Protein AF-A0A1Q3WCS5-F1 (afdb_monomer_lite)

Structure (mmCIF, N/CA/C/O backbone):
data_AF-A0A1Q3WCS5-F1
#
_entry.id   AF-A0A1Q3WCS5-F1
#
loop_
_atom_site.group_PDB
_atom_site.id
_atom_site.type_symbol
_atom_site.label_atom_id
_atom_site.label_alt_id
_atom_site.label_comp_id
_atom_site.label_asym_id
_atom_site.label_entity_id
_atom_site.label_seq_id
_atom_site.pdbx_PDB_ins_code
_atom_site.Cartn_x
_atom_site.Cartn_y
_atom_site.Cartn_z
_atom_site.occupancy
_atom_site.B_iso_or_equiv
_atom_site.auth_seq_id
_atom_site.auth_comp_id
_atom_site.auth_asym_id
_atom_site.auth_atom_id
_atom_site.pdbx_PDB_model_num
ATOM 1 N N . MET A 1 1 ? 31.183 -2.505 3.576 1.00 35.44 1 MET A N 1
ATOM 2 C CA . MET A 1 1 ? 30.134 -1.579 4.044 1.00 35.44 1 MET A CA 1
ATOM 3 C C . MET A 1 1 ? 29.489 -1.007 2.791 1.00 35.44 1 MET A C 1
ATOM 5 O O . MET A 1 1 ? 29.874 0.046 2.304 1.00 35.44 1 MET A O 1
ATOM 9 N N . THR A 1 2 ? 28.681 -1.833 2.132 1.00 29.95 2 THR A N 1
ATOM 10 C CA . THR A 1 2 ? 28.088 -1.510 0.834 1.00 29.95 2 THR A CA 1
ATOM 11 C C . THR A 1 2 ? 26.841 -0.693 1.100 1.00 29.95 2 THR A C 1
ATOM 13 O O . THR A 1 2 ? 25.828 -1.241 1.522 1.00 29.95 2 THR A O 1
ATOM 16 N N . TRP A 1 3 ? 26.949 0.616 0.880 1.00 35.03 3 TRP A N 1
ATOM 17 C CA . TRP A 1 3 ? 25.813 1.436 0.488 1.00 35.03 3 TRP A CA 1
ATOM 18 C C . TRP A 1 3 ? 25.022 0.630 -0.541 1.00 35.03 3 TRP A C 1
ATOM 20 O O . TRP A 1 3 ? 25.571 0.324 -1.603 1.00 35.03 3 TRP A O 1
ATOM 30 N N . LEU A 1 4 ? 23.792 0.219 -0.218 1.00 42.50 4 LEU A N 1
ATOM 31 C CA . LEU A 1 4 ? 22.884 -0.199 -1.278 1.00 42.50 4 LEU A CA 1
ATOM 32 C C . LEU A 1 4 ? 22.832 1.005 -2.229 1.00 42.50 4 LEU A C 1
ATOM 34 O O . LEU A 1 4 ? 22.622 2.129 -1.751 1.00 42.50 4 LEU A O 1
ATOM 38 N N . PRO A 1 5 ? 23.113 0.835 -3.533 1.00 37.88 5 PRO A N 1
ATOM 39 C CA . PRO A 1 5 ? 22.829 1.876 -4.508 1.00 37.88 5 PRO A CA 1
ATOM 40 C C . PRO A 1 5 ? 21.398 2.382 -4.279 1.00 37.88 5 PRO A C 1
ATOM 42 O O . PRO A 1 5 ? 20.591 1.692 -3.655 1.00 37.88 5 PRO A O 1
ATOM 45 N N . ARG A 1 6 ? 21.057 3.576 -4.771 1.00 48.50 6 ARG A N 1
ATOM 46 C CA . ARG A 1 6 ? 19.649 3.983 -4.909 1.00 48.50 6 ARG A CA 1
ATOM 47 C C . ARG A 1 6 ? 18.962 2.997 -5.859 1.00 48.50 6 ARG A C 1
ATOM 49 O O . ARG A 1 6 ? 18.855 3.243 -7.054 1.00 48.50 6 ARG A O 1
ATOM 56 N N . GLU A 1 7 ? 18.635 1.817 -5.358 1.00 55.03 7 GLU A N 1
ATOM 57 C CA . GLU A 1 7 ? 17.978 0.771 -6.104 1.00 55.03 7 GLU A CA 1
ATOM 58 C C . GLU A 1 7 ? 16.517 1.174 -6.136 1.00 55.03 7 GLU A C 1
ATOM 60 O O . GLU A 1 7 ? 15.847 1.238 -5.106 1.00 55.03 7 GLU A O 1
ATOM 65 N N . HIS A 1 8 ? 16.059 1.528 -7.332 1.00 69.69 8 HIS A N 1
ATOM 66 C CA . HIS A 1 8 ? 14.651 1.727 -7.601 1.00 69.69 8 HIS A CA 1
ATOM 67 C C . HIS A 1 8 ? 13.918 0.445 -7.204 1.00 69.69 8 HIS A C 1
ATOM 69 O O . HIS A 1 8 ? 14.080 -0.587 -7.853 1.00 69.69 8 HIS A O 1
ATOM 75 N N . PHE A 1 9 ? 13.148 0.511 -6.126 1.00 78.19 9 PHE A N 1
ATOM 76 C CA . PHE A 1 9 ? 12.222 -0.539 -5.740 1.00 78.19 9 PHE A CA 1
ATOM 77 C C . PHE A 1 9 ? 10.798 -0.081 -6.022 1.00 78.19 9 PHE A C 1
ATOM 79 O O . PHE A 1 9 ? 10.547 1.097 -6.284 1.00 78.19 9 PHE A O 1
ATOM 86 N N . PHE A 1 10 ? 9.884 -1.036 -5.964 1.00 82.94 10 PHE A N 1
ATOM 87 C CA . PHE A 1 10 ? 8.464 -0.796 -6.082 1.00 82.94 10 PHE A CA 1
ATOM 88 C C . PHE A 1 10 ? 7.743 -1.134 -4.780 1.00 82.94 10 PHE A C 1
ATOM 90 O O . PHE A 1 10 ? 8.063 -2.128 -4.129 1.00 82.94 10 PHE A O 1
ATOM 97 N N . CYS A 1 11 ? 6.740 -0.343 -4.430 1.00 85.81 11 CYS A N 1
ATOM 98 C CA . CYS A 1 11 ? 5.822 -0.615 -3.329 1.00 85.81 11 CYS A CA 1
ATOM 99 C C . CYS A 1 11 ? 4.403 -0.181 -3.705 1.00 85.81 11 CYS A C 1
ATOM 101 O O . CYS A 1 11 ? 4.207 0.551 -4.677 1.00 85.81 11 CYS A O 1
ATOM 103 N N . LEU A 1 12 ? 3.428 -0.665 -2.937 1.00 89.56 12 LEU A N 1
ATOM 104 C CA . LEU A 1 12 ? 2.028 -0.256 -3.060 1.00 89.56 12 LEU A CA 1
ATOM 105 C C . LEU A 1 12 ? 1.850 1.211 -2.637 1.00 89.56 12 LEU A C 1
ATOM 107 O O . LEU A 1 12 ? 2.673 1.685 -1.852 1.00 89.56 12 LEU A O 1
ATOM 111 N N . PRO A 1 13 ? 0.786 1.898 -3.097 1.00 89.25 13 PRO A N 1
ATOM 112 C CA . PRO A 1 13 ? 0.426 3.223 -2.605 1.00 89.25 13 PRO A CA 1
ATOM 113 C C . PRO A 1 13 ? 0.048 3.132 -1.128 1.00 89.25 13 PRO A C 1
ATOM 115 O O . PRO A 1 13 ? -0.560 2.137 -0.704 1.00 89.25 13 PRO A O 1
ATOM 118 N N . GLY A 1 14 ? 0.383 4.159 -0.361 1.00 90.69 14 GLY A N 1
ATOM 119 C CA . GLY A 1 14 ? 0.189 4.166 1.083 1.00 90.69 14 GLY A CA 1
ATOM 120 C C . GLY A 1 14 ? 1.388 4.731 1.831 1.00 90.69 14 GLY A C 1
ATOM 121 O O . GLY A 1 14 ? 2.494 4.818 1.307 1.00 90.69 14 GLY A O 1
ATOM 122 N N . GLY A 1 15 ? 1.183 5.006 3.115 1.00 90.19 15 GLY A N 1
ATOM 123 C CA . GLY A 1 15 ? 2.180 5.671 3.938 1.00 90.19 15 GLY A CA 1
ATOM 124 C C . GLY A 1 15 ? 1.979 5.438 5.428 1.00 90.19 15 GLY A C 1
ATOM 125 O O . GLY A 1 15 ? 1.458 4.405 5.863 1.00 90.19 15 GLY A O 1
ATOM 126 N N . GLY A 1 16 ? 2.490 6.378 6.217 1.00 91.19 16 GLY A N 1
ATOM 127 C CA . GLY A 1 16 ? 2.522 6.289 7.670 1.00 91.19 16 GLY A CA 1
ATOM 128 C C . GLY A 1 16 ? 1.147 6.505 8.295 1.00 91.19 16 GLY A C 1
ATOM 129 O O . GLY A 1 16 ? 0.386 7.383 7.891 1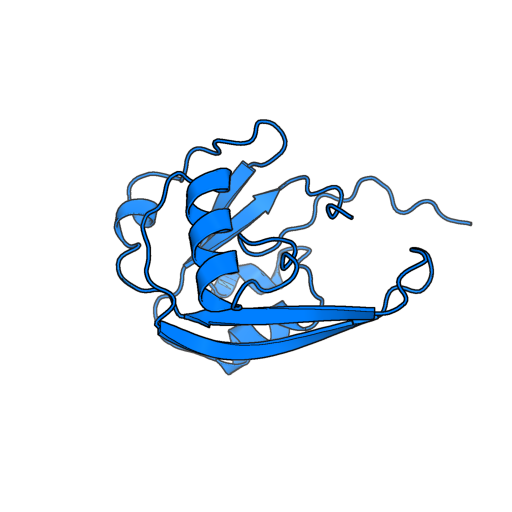.00 91.19 16 GLY A O 1
ATOM 130 N N . LEU A 1 17 ? 0.846 5.724 9.333 1.00 93.69 17 LEU A N 1
ATOM 131 C CA . LEU A 1 17 ? -0.342 5.936 10.153 1.00 93.69 17 LEU A CA 1
ATOM 132 C C . LEU A 1 17 ? -0.144 7.152 11.066 1.00 93.69 17 LEU A C 1
ATOM 134 O O . LEU A 1 17 ? 0.810 7.190 11.848 1.00 93.69 17 LEU A O 1
ATOM 138 N N . GLU A 1 18 ? -1.075 8.104 11.036 1.00 94.44 18 GLU A N 1
ATOM 139 C CA . GLU A 1 18 ? -1.061 9.223 11.977 1.00 94.44 18 GLU A CA 1
ATOM 140 C C . GLU A 1 18 ? -1.652 8.851 13.349 1.00 94.44 18 GLU A C 1
ATOM 142 O O . GLU A 1 18 ? -2.441 7.914 13.510 1.00 94.44 18 GLU A O 1
ATOM 147 N N . VAL A 1 19 ? -1.288 9.607 14.390 1.00 94.19 19 VAL A N 1
ATOM 148 C CA . VAL A 1 19 ? -1.767 9.350 15.757 1.00 94.19 19 VAL A CA 1
ATOM 149 C C . VAL A 1 19 ? -3.287 9.514 15.835 1.00 94.19 19 VAL A C 1
ATOM 151 O O . VAL A 1 19 ? -3.823 10.602 15.645 1.00 94.19 19 VAL A O 1
ATOM 154 N N . GLY A 1 20 ? -3.978 8.429 16.195 1.00 95.81 20 GLY A N 1
ATOM 155 C CA . GLY A 1 20 ? -5.440 8.396 16.302 1.00 95.81 20 GLY A CA 1
ATOM 156 C C . GLY A 1 20 ? -6.159 8.123 14.978 1.00 95.81 20 GLY A C 1
ATOM 157 O O . GLY A 1 20 ? -7.388 8.049 14.961 1.00 95.81 20 GLY A O 1
ATOM 158 N N . GLU A 1 21 ? -5.416 7.935 13.888 1.00 96.69 21 GLU A N 1
ATOM 159 C CA . GLU A 1 21 ? -5.956 7.576 12.584 1.00 96.69 21 GLU A CA 1
ATOM 160 C C . GLU A 1 21 ? -6.288 6.074 12.526 1.00 96.69 21 GLU A C 1
ATOM 162 O O . GLU A 1 21 ? -5.611 5.229 13.114 1.00 96.69 21 GLU A O 1
ATOM 167 N N . SER A 1 22 ? -7.371 5.717 11.832 1.00 97.06 22 SER A N 1
ATOM 168 C CA . SER A 1 22 ? -7.673 4.308 11.543 1.00 97.06 22 SER A CA 1
ATOM 169 C C . SER A 1 22 ? -6.937 3.857 10.282 1.00 97.06 22 SER A C 1
ATOM 171 O O . SER A 1 22 ? -6.777 4.651 9.362 1.00 97.06 22 SER A O 1
ATOM 173 N N . LEU A 1 23 ? -6.599 2.568 10.166 1.00 96.62 23 LEU A N 1
ATOM 174 C CA . LEU A 1 23 ? -5.927 2.023 8.972 1.00 96.62 23 LEU A CA 1
ATOM 175 C C . LEU A 1 23 ? -6.649 2.373 7.659 1.00 96.62 23 LEU A C 1
ATOM 177 O O . LEU A 1 23 ? -6.022 2.725 6.665 1.00 96.62 23 LEU A O 1
ATOM 181 N N . LYS A 1 24 ? -7.988 2.321 7.662 1.00 96.44 24 LYS A N 1
ATOM 182 C CA . LYS A 1 24 ? -8.789 2.696 6.489 1.00 96.44 24 LYS A CA 1
ATOM 183 C C . LYS A 1 24 ? -8.741 4.196 6.205 1.00 96.44 24 LYS A C 1
ATOM 185 O O . LYS A 1 24 ? -8.783 4.575 5.045 1.00 96.44 24 LYS A O 1
ATOM 190 N N . ALA A 1 25 ? -8.711 5.038 7.239 1.00 96.75 25 ALA A N 1
ATOM 191 C CA . ALA A 1 25 ? -8.608 6.488 7.070 1.00 96.75 25 ALA A CA 1
ATOM 192 C C . ALA A 1 25 ? -7.236 6.880 6.504 1.00 96.75 25 ALA A C 1
ATOM 194 O O . ALA A 1 25 ? -7.198 7.622 5.530 1.00 96.75 25 ALA A O 1
ATOM 195 N N . CYS A 1 26 ? -6.166 6.270 7.022 1.00 96.25 26 CYS A N 1
ATOM 196 C CA . CYS A 1 26 ? -4.806 6.410 6.505 1.00 96.25 26 CYS A CA 1
ATOM 197 C C . CYS A 1 26 ? -4.746 6.067 5.018 1.00 96.25 26 CYS A C 1
ATOM 199 O O . CYS A 1 26 ? -4.432 6.925 4.205 1.00 96.25 26 CYS A O 1
ATOM 201 N N . LEU A 1 27 ? -5.179 4.865 4.620 1.00 95.19 27 LEU A N 1
ATOM 202 C CA . LEU A 1 27 ? -5.119 4.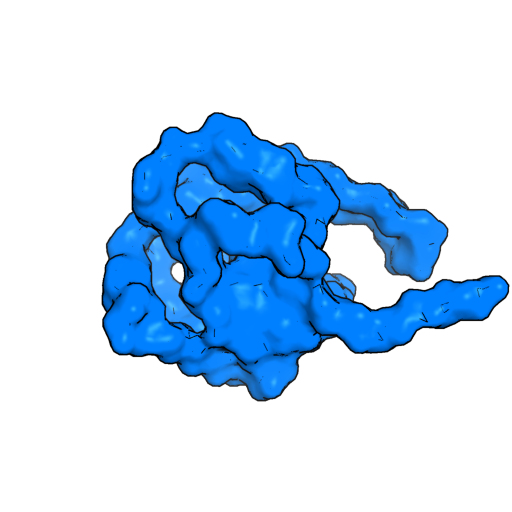480 3.209 1.00 95.19 27 LEU A CA 1
ATOM 203 C C . LEU A 1 27 ? -5.962 5.389 2.295 1.00 95.19 27 LEU A C 1
ATOM 205 O O . LEU A 1 27 ? -5.570 5.646 1.163 1.00 95.19 27 LEU A O 1
ATOM 209 N N . LYS A 1 28 ? -7.107 5.902 2.764 1.00 95.12 28 LYS A N 1
ATOM 210 C CA . LYS A 1 28 ? -7.893 6.882 1.992 1.00 95.12 28 LYS A CA 1
ATOM 211 C C . LYS A 1 28 ? -7.137 8.187 1.778 1.00 95.12 28 LYS A C 1
ATOM 213 O O . LYS A 1 28 ? -7.164 8.710 0.669 1.00 95.12 28 LYS A O 1
ATOM 218 N N . ARG A 1 29 ? -6.514 8.709 2.839 1.00 96.06 29 ARG A N 1
ATOM 219 C CA . ARG A 1 29 ? -5.719 9.937 2.793 1.00 96.06 29 ARG A CA 1
ATOM 220 C C . ARG A 1 29 ? -4.549 9.765 1.829 1.00 96.06 29 ARG A C 1
ATOM 222 O O . ARG A 1 29 ? -4.439 10.552 0.903 1.00 96.06 29 ARG A O 1
ATOM 229 N N . GLU A 1 30 ? -3.783 8.688 1.963 1.00 94.31 30 GLU A N 1
ATOM 230 C CA . GLU A 1 30 ? -2.624 8.403 1.106 1.00 94.31 30 GLU A CA 1
ATOM 231 C C . GLU A 1 30 ? -3.022 8.245 -0.373 1.00 94.31 30 GLU A C 1
ATOM 233 O O . GLU A 1 30 ? -2.430 8.861 -1.252 1.00 94.31 30 GLU A O 1
ATOM 238 N N . LEU A 1 31 ? -4.101 7.510 -0.683 1.00 91.50 31 LEU A N 1
ATOM 239 C CA . LEU A 1 31 ? -4.599 7.399 -2.065 1.00 91.50 31 LEU A CA 1
ATOM 240 C C . LEU A 1 31 ? -5.046 8.752 -2.645 1.00 91.50 31 LEU A C 1
ATOM 242 O O . LEU A 1 31 ? -4.933 8.982 -3.853 1.00 91.50 31 LEU A O 1
ATOM 246 N N . GLN A 1 32 ? -5.560 9.650 -1.806 1.00 92.56 32 GLN A N 1
ATOM 247 C CA . GLN A 1 32 ? -5.914 11.002 -2.220 1.00 92.56 32 GLN A CA 1
ATOM 248 C C . GLN A 1 32 ? -4.664 11.874 -2.415 1.00 92.56 32 GLN A C 1
ATOM 250 O O . GLN A 1 32 ? -4.577 12.587 -3.416 1.00 92.56 32 GLN A O 1
ATOM 255 N N . GLU A 1 33 ? -3.711 11.815 -1.487 1.00 91.94 33 GLU A N 1
ATOM 256 C CA . GLU A 1 33 ? -2.467 12.587 -1.498 1.00 91.94 33 GLU A CA 1
ATOM 257 C C . GLU A 1 33 ? -1.593 12.194 -2.683 1.00 91.94 33 GLU A C 1
ATOM 259 O O . GLU A 1 33 ? -1.266 13.060 -3.488 1.00 91.94 33 GLU A O 1
ATOM 264 N N . GLU A 1 34 ? -1.330 10.903 -2.871 1.00 89.88 34 GLU A N 1
ATOM 265 C CA . GLU A 1 34 ? -0.412 10.391 -3.885 1.00 89.88 34 GLU A CA 1
ATOM 266 C C . GLU A 1 34 ? -1.016 10.367 -5.300 1.00 89.88 34 GLU A C 1
ATOM 268 O O . GLU A 1 34 ? -0.333 10.660 -6.286 1.00 89.88 34 GLU A O 1
ATOM 273 N N . LEU A 1 35 ? -2.300 10.002 -5.415 1.00 87.69 35 LEU A N 1
ATOM 274 C CA . LEU A 1 35 ? -2.945 9.643 -6.688 1.00 87.69 35 LEU A CA 1
ATOM 275 C C . LEU A 1 35 ? -4.206 10.461 -7.008 1.00 87.69 35 LEU A C 1
ATOM 277 O O . LEU A 1 35 ? -4.768 10.326 -8.097 1.00 87.69 35 LEU A O 1
ATOM 281 N N . GLY A 1 36 ? -4.700 11.277 -6.072 1.00 90.50 36 GLY A N 1
ATOM 282 C CA . GLY A 1 36 ? -5.965 12.003 -6.228 1.00 90.50 36 GLY A CA 1
ATOM 283 C C . GLY A 1 36 ? -7.198 11.095 -6.260 1.00 90.50 36 GLY A C 1
ATOM 284 O O . GLY A 1 36 ? -8.256 11.514 -6.736 1.00 90.50 36 GLY A O 1
ATOM 285 N N . LEU A 1 37 ? -7.076 9.849 -5.791 1.00 89.19 37 LEU A N 1
ATOM 286 C CA . LEU A 1 37 ? -8.134 8.848 -5.869 1.00 89.19 37 LEU A CA 1
ATOM 287 C C . LEU A 1 37 ? -9.012 8.865 -4.621 1.00 89.19 37 LEU A C 1
ATOM 289 O O . LEU A 1 37 ? -8.538 8.758 -3.495 1.00 89.19 37 LEU A O 1
ATOM 293 N N . TYR A 1 38 ? -10.323 8.901 -4.845 1.00 90.25 38 TYR A N 1
ATOM 294 C CA . TYR A 1 38 ? -11.323 8.671 -3.808 1.00 90.25 38 TYR A CA 1
ATOM 295 C C . TYR A 1 38 ? -11.757 7.210 -3.875 1.00 90.25 38 TYR A C 1
ATOM 297 O O . TYR A 1 38 ? -12.605 6.849 -4.691 1.00 90.25 38 TYR A O 1
ATOM 305 N N . ALA A 1 39 ? -11.150 6.368 -3.042 1.00 87.81 39 ALA A N 1
ATOM 306 C CA . ALA A 1 39 ? -11.454 4.945 -2.990 1.00 87.81 39 ALA A CA 1
ATOM 307 C C . ALA A 1 39 ? -11.711 4.479 -1.555 1.00 87.81 39 ALA A C 1
ATOM 309 O O . ALA A 1 39 ? -11.174 5.031 -0.598 1.00 87.81 39 ALA A O 1
ATOM 310 N N . GLU A 1 40 ? -12.544 3.454 -1.405 1.00 91.06 40 GLU A N 1
ATOM 311 C CA . GLU A 1 40 ? -12.930 2.901 -0.109 1.00 91.06 40 GLU A CA 1
ATOM 312 C C . GLU A 1 40 ? -12.176 1.588 0.153 1.00 91.06 40 GLU A C 1
ATOM 314 O O . GLU A 1 40 ? -12.407 0.607 -0.555 1.00 91.06 40 GLU A O 1
ATOM 319 N N . PRO A 1 41 ? -11.290 1.518 1.167 1.00 92.31 41 PRO A N 1
ATOM 320 C CA . PRO A 1 41 ? -10.667 0.262 1.569 1.00 92.31 41 PRO A CA 1
ATOM 321 C C . PRO A 1 41 ? -11.711 -0.711 2.123 1.00 92.31 41 PRO A C 1
ATOM 323 O O . PRO A 1 41 ? -12.307 -0.489 3.186 1.00 92.31 41 PRO A O 1
ATOM 326 N N . GLU A 1 42 ? -11.926 -1.824 1.430 1.00 89.44 42 GLU A N 1
ATOM 327 C CA . GLU A 1 42 ? -12.991 -2.766 1.772 1.00 89.44 42 GLU A CA 1
ATOM 328 C C . GLU A 1 42 ? -12.540 -3.743 2.855 1.00 89.44 42 GLU A C 1
ATOM 330 O O . GLU A 1 42 ? -13.073 -3.748 3.971 1.00 89.44 42 GLU A O 1
ATOM 335 N N . GLN A 1 43 ? -11.511 -4.528 2.541 1.00 90.69 43 GLN A N 1
ATOM 336 C CA . GLN A 1 43 ? -11.072 -5.673 3.330 1.00 90.69 43 GLN A CA 1
ATOM 337 C C . GLN A 1 43 ? -9.569 -5.598 3.587 1.00 90.69 43 GLN A C 1
ATOM 339 O O . GLN A 1 43 ? -8.802 -5.437 2.644 1.00 90.69 43 GLN A O 1
ATOM 344 N N . LEU A 1 44 ? -9.158 -5.767 4.848 1.00 93.62 44 LEU A N 1
ATOM 345 C CA . LEU A 1 44 ? -7.768 -6.068 5.197 1.00 93.62 44 LEU A CA 1
ATOM 346 C C . LEU A 1 44 ? -7.470 -7.501 4.741 1.00 93.62 44 LEU A C 1
ATOM 348 O O . LEU A 1 44 ? -8.146 -8.435 5.180 1.00 93.62 44 LEU A O 1
ATOM 352 N N . VAL A 1 45 ? -6.510 -7.662 3.837 1.00 92.56 45 VAL A N 1
ATOM 353 C CA . VAL A 1 45 ? -6.183 -8.950 3.210 1.00 92.56 45 VAL A CA 1
ATOM 354 C C . VAL A 1 45 ? -4.907 -9.569 3.760 1.00 92.56 45 VAL A C 1
ATOM 356 O O . VAL A 1 45 ? -4.777 -10.786 3.698 1.00 92.56 45 VAL A O 1
ATOM 359 N N . GLU A 1 46 ? -3.996 -8.759 4.302 1.00 92.81 46 GLU A N 1
ATOM 360 C CA . GLU A 1 46 ? -2.748 -9.238 4.895 1.00 92.81 46 GLU A CA 1
ATOM 361 C C . GLU A 1 46 ? -2.116 -8.189 5.815 1.00 92.81 46 GLU A C 1
ATOM 363 O O . GLU A 1 46 ? -2.321 -6.986 5.628 1.00 92.81 46 GLU A O 1
ATOM 368 N N . CYS A 1 47 ? -1.313 -8.649 6.772 1.00 94.19 47 CYS A N 1
ATOM 369 C CA . CYS A 1 47 ? -0.331 -7.834 7.478 1.00 94.19 47 CYS A CA 1
ATOM 370 C C . CYS A 1 47 ? 1.066 -8.384 7.173 1.00 94.19 47 CYS A C 1
ATOM 372 O O . CYS A 1 47 ? 1.383 -9.517 7.532 1.00 94.19 47 CYS A O 1
ATOM 374 N N . LEU A 1 48 ? 1.897 -7.602 6.485 1.00 91.12 48 LEU A N 1
ATOM 375 C CA . LEU A 1 48 ? 3.273 -7.984 6.185 1.00 91.12 48 LEU A CA 1
ATOM 376 C C . LEU A 1 48 ? 4.234 -7.294 7.141 1.00 91.12 48 LEU A C 1
ATOM 378 O O . LEU A 1 48 ? 4.204 -6.079 7.307 1.00 91.12 48 LEU A O 1
ATOM 382 N N . GLU A 1 49 ? 5.134 -8.084 7.702 1.00 89.19 49 GLU A N 1
ATOM 383 C CA . GLU A 1 49 ? 6.187 -7.618 8.589 1.00 89.19 49 GLU A CA 1
ATOM 384 C C . GLU A 1 49 ? 7.501 -7.494 7.815 1.00 89.19 49 GLU A C 1
ATOM 386 O O . GLU A 1 49 ? 7.909 -8.418 7.105 1.00 89.19 49 GLU A O 1
ATOM 391 N N . GLU A 1 50 ? 8.181 -6.357 7.950 1.00 84.00 50 GLU A N 1
ATOM 392 C CA . GLU A 1 50 ? 9.503 -6.147 7.369 1.00 84.00 50 GLU A CA 1
ATOM 393 C C . GLU A 1 50 ? 10.505 -5.719 8.434 1.00 84.00 50 GLU A C 1
ATOM 395 O O . GLU A 1 50 ? 10.284 -4.765 9.178 1.00 84.00 50 GLU A O 1
ATOM 400 N N . HIS A 1 51 ? 11.638 -6.418 8.481 1.00 81.88 51 HIS A N 1
ATOM 401 C CA . HIS A 1 51 ? 12.695 -6.157 9.449 1.00 81.88 51 HIS A CA 1
ATOM 402 C C . HIS A 1 51 ? 13.862 -5.440 8.771 1.00 81.88 51 HIS A C 1
ATOM 404 O O . HIS A 1 51 ? 14.494 -5.966 7.843 1.00 81.88 51 HIS A O 1
ATOM 410 N N . TYR A 1 52 ? 14.185 -4.246 9.264 1.00 73.44 52 TYR A N 1
ATOM 411 C CA . TYR A 1 52 ? 15.287 -3.435 8.757 1.00 73.44 52 TYR A CA 1
ATOM 412 C C . TYR A 1 52 ? 16.440 -3.427 9.757 1.00 73.44 52 TYR A C 1
ATOM 414 O O . TYR A 1 52 ? 16.295 -3.020 10.901 1.00 73.44 52 TYR A O 1
ATOM 422 N N . THR A 1 53 ? 17.627 -3.847 9.329 1.00 66.31 53 THR A N 1
ATOM 423 C CA . THR A 1 53 ? 18.793 -3.942 10.222 1.00 66.31 53 THR A CA 1
ATOM 424 C C . THR A 1 53 ? 19.552 -2.622 10.401 1.00 66.31 53 THR A C 1
ATOM 426 O O . THR A 1 53 ? 20.443 -2.566 11.240 1.00 66.31 53 THR A O 1
ATOM 429 N N . ASP A 1 54 ? 19.236 -1.578 9.623 1.00 63.41 54 ASP A N 1
ATOM 430 C CA . ASP A 1 54 ? 20.099 -0.389 9.458 1.00 63.41 54 ASP A CA 1
ATOM 431 C C . ASP A 1 54 ? 19.344 0.959 9.470 1.00 63.41 54 ASP A C 1
ATOM 433 O O . ASP A 1 54 ? 19.845 1.965 8.979 1.00 63.41 54 ASP A O 1
ATOM 437 N N . ARG A 1 55 ? 18.098 1.011 9.971 1.00 56.59 55 ARG A N 1
ATOM 438 C CA . ARG A 1 55 ? 17.246 2.218 9.847 1.00 56.59 55 ARG A CA 1
ATOM 439 C C . ARG A 1 55 ? 16.732 2.826 11.151 1.00 56.59 55 ARG A C 1
ATOM 441 O O . ARG A 1 55 ? 15.821 3.642 11.117 1.00 56.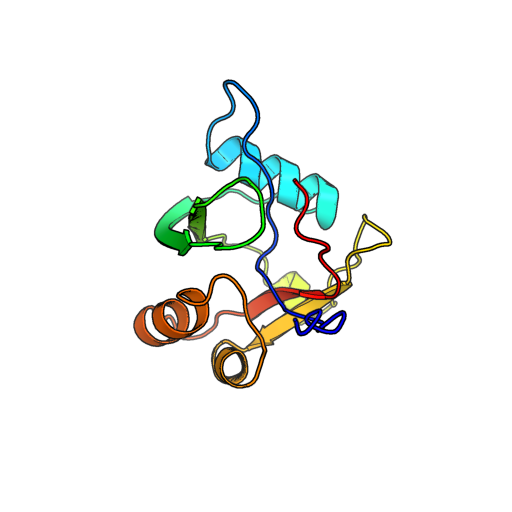59 55 ARG A O 1
ATOM 448 N N . GLY A 1 56 ? 17.276 2.452 12.310 1.00 57.28 56 GLY A N 1
ATOM 449 C CA . GLY A 1 56 ? 16.806 2.947 13.619 1.00 57.28 56 GLY A CA 1
ATOM 450 C C . GLY A 1 56 ? 15.419 2.425 14.035 1.00 57.28 56 GLY A C 1
ATOM 451 O O . GLY A 1 56 ? 15.179 2.228 15.222 1.00 57.28 56 GLY A O 1
ATOM 452 N N . HIS A 1 57 ? 14.560 2.099 13.066 1.00 60.69 57 HIS A N 1
ATOM 453 C CA . HIS A 1 57 ? 13.316 1.355 13.212 1.00 60.69 57 HIS A CA 1
ATOM 454 C C . HIS A 1 57 ? 13.550 -0.083 12.736 1.00 60.69 57 HIS A C 1
ATOM 456 O O . HIS A 1 57 ? 13.649 -0.321 11.531 1.00 60.69 57 HIS A O 1
ATOM 462 N N . PRO A 1 58 ? 13.697 -1.054 13.655 1.00 66.56 58 PRO A N 1
ATOM 463 C CA . PRO A 1 58 ? 14.072 -2.416 13.290 1.00 66.56 58 PRO A CA 1
ATOM 464 C C . PRO A 1 58 ? 12.957 -3.184 12.570 1.00 66.56 58 PRO A C 1
ATOM 466 O O . PRO A 1 58 ? 13.192 -4.299 12.106 1.00 66.56 58 PRO A O 1
ATOM 469 N N . TYR A 1 59 ? 11.754 -2.614 12.511 1.00 77.44 59 TYR A N 1
ATOM 470 C CA . TYR A 1 59 ? 10.528 -3.301 12.147 1.00 77.44 59 TYR A CA 1
ATOM 471 C C . TYR A 1 59 ? 9.484 -2.316 11.608 1.00 77.44 59 TYR A C 1
ATOM 473 O O . TYR A 1 59 ? 9.316 -1.235 12.176 1.00 77.44 59 TYR A O 1
ATOM 481 N N . GLN A 1 60 ? 8.791 -2.701 10.537 1.00 85.56 60 GLN A N 1
ATOM 482 C CA . GLN A 1 60 ? 7.652 -1.985 9.966 1.00 85.56 60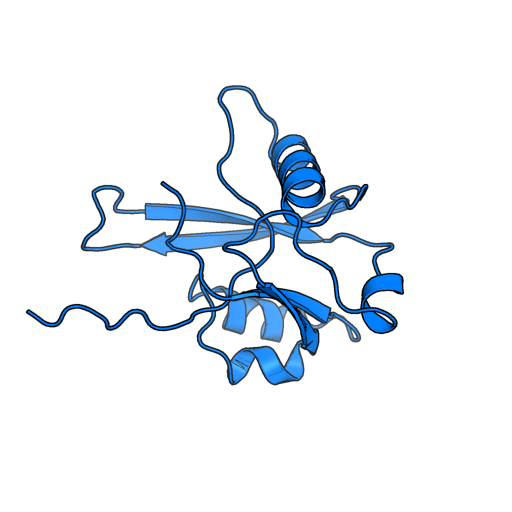 GLN A CA 1
ATOM 483 C C . GLN A 1 60 ? 6.550 -2.977 9.583 1.00 85.56 60 GLN A C 1
ATOM 485 O O . GLN A 1 60 ? 6.826 -4.018 8.984 1.00 85.56 60 GLN A O 1
ATOM 490 N N . GLU A 1 61 ? 5.307 -2.618 9.895 1.00 91.00 61 GLU A N 1
ATOM 491 C CA . GLU A 1 61 ? 4.103 -3.362 9.517 1.00 91.00 61 GLU A CA 1
ATOM 492 C C . GLU A 1 61 ? 3.447 -2.710 8.306 1.00 91.00 61 GLU A C 1
ATOM 494 O O . GLU A 1 61 ? 3.284 -1.491 8.248 1.00 91.00 61 GLU A O 1
ATOM 499 N N . PHE A 1 62 ? 3.040 -3.534 7.349 1.00 91.12 62 PHE A N 1
ATOM 500 C CA . PHE A 1 62 ? 2.303 -3.120 6.166 1.00 91.12 62 PHE A CA 1
ATOM 501 C C . PHE A 1 62 ? 0.936 -3.793 6.172 1.00 91.12 62 PHE A C 1
ATOM 503 O O . PHE A 1 62 ? 0.825 -5.006 5.998 1.00 91.12 62 PHE A O 1
ATOM 510 N N . PHE A 1 63 ? -0.114 -2.994 6.330 1.00 93.94 63 PHE A N 1
ATOM 511 C CA . PHE A 1 63 ? -1.496 -3.463 6.314 1.00 93.94 63 PHE A CA 1
ATOM 512 C C . PHE A 1 63 ? -2.057 -3.363 4.898 1.00 93.94 63 PHE A C 1
ATOM 514 O O . PHE A 1 63 ? -2.307 -2.271 4.390 1.00 93.94 63 PHE A O 1
ATOM 521 N N . LEU A 1 64 ? -2.251 -4.506 4.246 1.00 92.19 64 LEU A N 1
ATOM 522 C CA . LEU A 1 64 ? -2.705 -4.558 2.862 1.00 92.19 64 LEU A CA 1
ATOM 523 C C . LEU A 1 64 ? -4.223 -4.587 2.798 1.00 92.19 64 LEU A C 1
ATOM 525 O O . LEU A 1 64 ? -4.856 -5.452 3.404 1.00 92.19 64 LEU A O 1
ATOM 529 N N . PHE A 1 65 ? -4.811 -3.694 2.007 1.00 92.00 65 PHE A N 1
ATOM 530 C CA . PHE A 1 65 ? -6.251 -3.665 1.775 1.00 92.00 65 PHE A CA 1
ATOM 531 C C . PHE A 1 65 ? -6.600 -3.953 0.320 1.00 92.00 65 PHE A C 1
ATOM 533 O O . PHE A 1 65 ? -5.921 -3.518 -0.608 1.00 92.00 65 PHE A O 1
ATOM 540 N N . ARG A 1 66 ? -7.724 -4.642 0.128 1.00 89.06 66 ARG A N 1
ATOM 541 C CA . ARG A 1 66 ? -8.408 -4.715 -1.161 1.00 89.06 66 ARG A CA 1
ATOM 542 C C . ARG A 1 66 ? -9.193 -3.428 -1.391 1.00 89.06 66 ARG A C 1
ATOM 544 O O . ARG A 1 66 ? -9.959 -3.001 -0.524 1.00 89.06 66 ARG A O 1
ATOM 551 N N . VAL A 1 67 ? -9.011 -2.859 -2.578 1.00 87.19 67 VAL A N 1
ATOM 552 C CA . VAL A 1 67 ? -9.706 -1.665 -3.060 1.00 87.19 67 VAL A CA 1
ATOM 553 C C . VAL A 1 67 ? -10.318 -1.995 -4.419 1.00 87.19 67 VA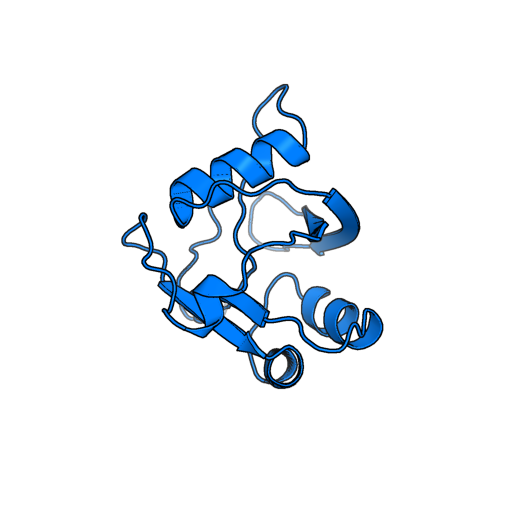L A C 1
ATOM 555 O O . VAL A 1 67 ? -9.621 -2.493 -5.305 1.00 87.19 67 VAL A O 1
ATOM 558 N N . GLU A 1 68 ? -11.616 -1.755 -4.579 1.00 84.12 68 GLU A N 1
ATOM 559 C CA . GLU A 1 68 ? -12.328 -1.929 -5.849 1.00 84.12 68 GLU A CA 1
ATOM 560 C C . GLU A 1 68 ? -12.553 -0.585 -6.569 1.00 84.12 68 GLU A C 1
ATOM 562 O O . GLU A 1 68 ? -12.259 0.487 -6.045 1.00 84.12 68 GLU A O 1
ATOM 567 N N . GLY A 1 69 ? -13.070 -0.635 -7.803 1.00 81.25 69 GLY A N 1
ATOM 568 C CA . GLY A 1 69 ? -13.479 0.565 -8.547 1.00 81.25 69 GLY A CA 1
ATOM 569 C C . GLY A 1 69 ? -12.347 1.335 -9.238 1.00 81.25 69 GLY A C 1
ATOM 570 O O . GLY A 1 69 ? -12.576 2.433 -9.734 1.00 81.25 69 GLY A O 1
ATOM 571 N N . LEU A 1 70 ? -11.143 0.762 -9.318 1.00 81.62 70 LEU A N 1
ATOM 572 C CA . LEU A 1 70 ? -9.955 1.401 -9.905 1.00 81.62 70 LEU A CA 1
ATOM 573 C C . LEU A 1 70 ? -9.665 0.983 -11.359 1.00 81.62 70 LEU A C 1
ATOM 575 O O . LEU A 1 70 ? -8.549 1.143 -11.848 1.00 81.62 70 LEU A O 1
ATOM 579 N N . THR A 1 71 ? -10.650 0.441 -12.080 1.00 79.81 71 THR A N 1
ATOM 580 C CA . THR A 1 71 ? -10.460 -0.046 -13.462 1.00 79.81 71 THR A CA 1
ATOM 581 C C . THR A 1 71 ? -10.086 1.057 -14.452 1.00 79.81 71 THR A C 1
ATOM 583 O O . THR A 1 71 ? -9.455 0.770 -15.464 1.00 79.81 71 THR A O 1
ATOM 586 N N . SER A 1 72 ? -10.416 2.318 -14.160 1.00 79.38 72 SER A N 1
ATOM 587 C CA . SER A 1 72 ? -9.998 3.475 -14.966 1.00 79.38 72 SER A CA 1
ATOM 588 C C . SER A 1 72 ? -8.475 3.626 -15.052 1.00 79.38 72 SER A C 1
ATOM 590 O O . SER A 1 72 ? -7.967 4.114 -16.061 1.00 79.38 72 SER A O 1
ATOM 592 N N . LEU A 1 73 ? -7.734 3.141 -14.048 1.00 80.25 73 LEU A N 1
ATOM 593 C CA . LEU A 1 73 ? -6.269 3.161 -14.045 1.00 80.25 73 LEU A CA 1
ATOM 594 C C . LEU A 1 73 ? -5.659 2.246 -15.120 1.00 80.25 73 LEU A C 1
ATOM 596 O O . LEU A 1 73 ? -4.493 2.398 -15.474 1.00 80.25 73 LEU A O 1
ATOM 600 N N . LEU A 1 74 ? -6.429 1.290 -15.654 1.00 76.31 74 LEU A N 1
ATOM 601 C CA . LEU A 1 74 ? -5.967 0.393 -16.720 1.00 76.31 74 LEU A CA 1
ATOM 602 C C . LEU A 1 74 ? -5.931 1.085 -18.081 1.00 76.31 74 LEU A C 1
ATOM 604 O O . LEU A 1 74 ? -5.139 0.715 -18.944 1.00 76.31 74 LEU A O 1
ATOM 608 N N . GLU A 1 75 ? -6.803 2.071 -18.272 1.00 81.50 75 GLU A N 1
ATOM 609 C CA . GLU A 1 75 ? -6.916 2.834 -19.514 1.00 81.50 75 GLU A CA 1
ATOM 610 C C . GLU A 1 75 ? -5.957 4.025 -19.517 1.00 81.50 75 GLU A C 1
ATOM 612 O O . GLU A 1 75 ? -5.405 4.386 -20.556 1.00 81.50 75 GLU A O 1
ATOM 617 N N . GLN A 1 76 ? -5.752 4.631 -18.346 1.00 79.56 76 GLN A N 1
ATOM 618 C CA . GLN A 1 76 ? -4.894 5.792 -18.159 1.00 79.56 76 GLN A CA 1
ATOM 619 C C . GLN A 1 76 ? -4.003 5.561 -16.950 1.00 79.56 76 GLN A C 1
ATOM 621 O O . GLN A 1 76 ? -4.485 5.445 -15.823 1.00 79.56 76 GLN A O 1
ATOM 626 N N . ALA A 1 77 ? -2.692 5.506 -17.195 1.00 73.25 77 ALA A N 1
ATOM 627 C CA . ALA A 1 77 ? -1.729 5.375 -16.119 1.00 73.25 77 ALA A CA 1
ATOM 628 C C . ALA A 1 77 ? -1.914 6.527 -15.109 1.00 73.25 77 ALA A C 1
ATOM 630 O O . ALA A 1 77 ? -2.084 7.677 -15.527 1.00 73.25 77 ALA A O 1
ATOM 631 N N . PRO A 1 78 ? -1.887 6.232 -13.801 1.00 78.75 78 PRO A N 1
ATOM 632 C CA . PRO A 1 78 ? -2.043 7.244 -12.771 1.00 78.75 78 PRO A CA 1
ATOM 633 C C . PRO A 1 78 ? -0.966 8.325 -12.873 1.00 78.75 78 PRO A C 1
ATOM 635 O O . PRO A 1 78 ? 0.213 8.036 -13.089 1.00 78.75 78 PRO A O 1
ATOM 638 N N . ILE A 1 79 ? -1.388 9.573 -12.687 1.00 83.38 79 ILE A N 1
ATOM 639 C CA . ILE A 1 79 ? -0.492 10.719 -12.562 1.00 83.38 79 ILE A CA 1
ATOM 640 C C . ILE A 1 79 ? -0.252 10.926 -11.073 1.00 83.38 79 ILE A C 1
ATOM 642 O O . ILE A 1 79 ? -1.206 11.057 -10.310 1.00 83.38 79 ILE A O 1
ATOM 646 N N . SER A 1 80 ? 1.017 10.943 -10.677 1.00 86.88 80 SER A N 1
ATOM 647 C CA . SER A 1 80 ? 1.386 11.248 -9.300 1.00 86.88 80 SER A CA 1
ATOM 648 C C . SER A 1 80 ? 1.106 12.714 -8.977 1.00 86.88 80 SER A C 1
ATOM 650 O O . SER A 1 80 ? 1.462 13.603 -9.757 1.00 86.88 80 SER A O 1
ATOM 652 N N . ASN A 1 81 ? 0.537 12.967 -7.805 1.00 89.56 81 ASN A N 1
ATOM 653 C CA . ASN A 1 81 ? 0.480 14.297 -7.196 1.00 89.56 81 ASN A CA 1
ATOM 654 C C . ASN A 1 81 ? 1.784 14.657 -6.464 1.00 89.56 81 ASN A C 1
ATOM 656 O O . ASN A 1 81 ? 2.021 15.822 -6.144 1.00 89.56 81 ASN A O 1
ATOM 660 N N . GLU A 1 82 ? 2.648 13.670 -6.237 1.00 83.12 82 GLU A N 1
ATOM 661 C CA . GLU A 1 82 ? 3.931 13.814 -5.568 1.00 83.12 82 GLU A CA 1
ATOM 662 C C . GLU A 1 82 ? 5.083 13.673 -6.575 1.00 83.12 82 GLU A C 1
ATOM 664 O O . GLU A 1 82 ? 5.271 12.594 -7.143 1.00 83.12 82 GLU A O 1
ATOM 669 N N . PRO A 1 83 ? 5.888 14.725 -6.823 1.00 82.50 83 PRO A N 1
ATOM 670 C CA . PRO A 1 83 ? 6.917 14.709 -7.869 1.00 82.50 83 PRO A CA 1
ATOM 671 C C . PRO A 1 83 ? 7.985 13.615 -7.721 1.00 82.50 83 PRO A C 1
ATOM 673 O O . PRO A 1 83 ? 8.619 13.242 -8.708 1.00 82.50 83 PRO A O 1
ATOM 676 N N . GLN A 1 84 ? 8.210 13.135 -6.498 1.00 79.50 84 GLN A N 1
ATOM 677 C CA . GLN A 1 84 ? 9.147 12.060 -6.177 1.00 79.50 84 GLN A CA 1
ATOM 678 C C . GLN A 1 84 ? 8.590 10.660 -6.461 1.00 79.50 84 GLN A C 1
ATOM 680 O O . GLN A 1 84 ? 9.361 9.708 -6.511 1.00 79.50 84 GLN A O 1
ATOM 685 N N . LEU A 1 85 ? 7.277 10.529 -6.657 1.00 80.94 85 LEU A N 1
ATOM 686 C CA . LEU A 1 85 ? 6.619 9.254 -6.902 1.00 80.94 85 LEU A CA 1
ATOM 687 C C . LEU A 1 85 ? 6.239 9.129 -8.374 1.00 80.94 85 LEU A C 1
ATOM 689 O O . LEU A 1 85 ? 5.761 10.063 -9.018 1.00 80.94 85 LEU A O 1
ATOM 693 N N . GLN A 1 86 ? 6.430 7.934 -8.916 1.00 82.81 86 GLN A N 1
ATOM 694 C CA . GLN A 1 86 ? 5.920 7.559 -10.230 1.00 82.81 86 GLN A CA 1
ATOM 695 C C . GLN A 1 86 ? 5.109 6.296 -10.090 1.00 82.81 86 GLN A C 1
ATOM 697 O O . GLN A 1 86 ? 5.567 5.354 -9.451 1.00 82.81 86 GLN A O 1
ATOM 702 N N . PHE A 1 87 ? 3.957 6.251 -10.744 1.00 82.94 87 PHE A N 1
ATOM 703 C CA . PHE A 1 87 ? 3.074 5.110 -10.645 1.00 82.94 87 PHE A CA 1
ATOM 704 C C . PHE A 1 87 ? 3.012 4.317 -11.938 1.00 82.94 87 PHE A C 1
ATOM 706 O O . PHE A 1 87 ? 2.890 4.855 -13.040 1.00 82.94 87 PHE A O 1
ATOM 713 N N . ARG A 1 88 ? 3.053 2.995 -11.792 1.00 82.38 88 ARG A N 1
ATOM 714 C CA . ARG A 1 88 ? 2.777 2.058 -12.877 1.00 82.38 88 ARG A CA 1
ATOM 715 C C . ARG A 1 88 ? 1.728 1.064 -12.442 1.00 82.38 88 ARG A C 1
ATOM 717 O O . ARG A 1 88 ? 1.806 0.540 -11.343 1.00 82.38 88 ARG A O 1
ATOM 724 N N . VAL A 1 89 ? 0.806 0.773 -13.345 1.00 84.50 89 VAL A N 1
ATOM 725 C CA . VAL A 1 89 ? -0.177 -0.298 -13.221 1.00 84.50 89 VAL A CA 1
ATOM 726 C C . VAL A 1 89 ? 0.465 -1.583 -13.746 1.00 84.50 89 VAL A C 1
ATOM 728 O O . VAL A 1 89 ? 0.754 -1.699 -14.935 1.00 84.50 89 VAL A O 1
ATOM 731 N N . VAL A 1 90 ? 0.763 -2.520 -12.847 1.00 82.25 90 VAL A N 1
ATOM 732 C CA . VAL A 1 90 ? 1.528 -3.743 -13.142 1.00 82.25 90 VAL A CA 1
ATOM 733 C C . VAL A 1 90 ? 0.636 -4.978 -12.993 1.00 82.25 90 VAL A C 1
ATOM 735 O O . VAL A 1 90 ? 0.011 -5.128 -11.939 1.00 82.25 90 VAL A O 1
ATOM 738 N N . PRO A 1 91 ? 0.582 -5.891 -13.981 1.00 82.75 91 PRO A N 1
ATOM 739 C CA . PRO A 1 91 ? -0.091 -7.179 -13.818 1.00 82.75 91 PRO A CA 1
ATOM 740 C C . PRO A 1 91 ? 0.536 -7.996 -12.681 1.00 82.75 91 PRO A C 1
ATOM 742 O O . PRO A 1 91 ? 1.758 -8.115 -12.615 1.00 82.75 91 PRO A O 1
ATOM 745 N N . ILE A 1 92 ? -0.272 -8.648 -11.834 1.00 79.88 92 ILE A N 1
ATOM 746 C CA . ILE A 1 92 ? 0.247 -9.503 -10.740 1.00 79.88 92 ILE A CA 1
ATOM 747 C C . ILE A 1 92 ? 1.293 -10.519 -11.231 1.00 79.88 92 ILE A C 1
ATOM 749 O O . ILE A 1 92 ? 2.276 -10.773 -10.540 1.00 79.88 92 ILE A O 1
ATOM 753 N N . ALA A 1 93 ? 1.128 -11.073 -12.436 1.00 81.38 93 ALA A N 1
ATOM 754 C CA . ALA A 1 93 ? 2.076 -12.030 -13.009 1.00 81.38 93 ALA A CA 1
ATOM 755 C C . ALA A 1 93 ? 3.504 -11.466 -13.169 1.00 81.38 93 ALA A C 1
ATOM 757 O O . ALA A 1 93 ? 4.473 -12.223 -13.110 1.00 81.38 93 ALA A O 1
ATOM 758 N N . GLU A 1 94 ? 3.651 -10.149 -13.330 1.00 83.81 94 GLU A N 1
ATOM 759 C CA . GLU A 1 94 ? 4.940 -9.476 -13.507 1.00 83.81 94 GLU A CA 1
ATOM 760 C C . GLU A 1 94 ? 5.600 -9.074 -12.183 1.00 83.81 94 GLU A C 1
ATOM 762 O O . GLU A 1 94 ? 6.802 -8.813 -12.169 1.00 83.81 94 GLU A O 1
ATOM 767 N N . ILE A 1 95 ? 4.871 -9.097 -11.056 1.00 82.19 95 ILE A N 1
ATOM 768 C CA . ILE A 1 95 ? 5.382 -8.643 -9.748 1.00 82.19 95 ILE A CA 1
ATOM 769 C C . ILE A 1 95 ? 6.659 -9.381 -9.323 1.00 82.19 95 ILE A C 1
ATOM 771 O O . ILE A 1 95 ? 7.539 -8.815 -8.685 1.00 82.19 95 ILE A O 1
ATOM 775 N N . SER A 1 96 ? 6.793 -10.645 -9.735 1.00 84.12 96 SER A N 1
ATOM 776 C CA . SER A 1 96 ? 7.943 -11.499 -9.406 1.00 84.12 96 SER A CA 1
ATOM 777 C C . SER A 1 96 ? 9.247 -11.051 -10.054 1.00 84.12 96 SER A C 1
ATOM 779 O O . SER A 1 96 ? 10.311 -11.487 -9.624 1.00 84.12 96 SER A O 1
ATOM 781 N N . ASN A 1 97 ? 9.155 -10.231 -11.100 1.00 85.88 97 ASN A N 1
ATOM 782 C CA . ASN A 1 97 ? 10.294 -9.732 -11.860 1.00 85.88 97 ASN A CA 1
ATOM 783 C C . ASN A 1 97 ? 10.725 -8.335 -11.395 1.00 85.88 97 ASN A C 1
ATOM 785 O O . ASN A 1 97 ? 11.649 -7.762 -11.970 1.00 85.88 97 ASN A O 1
ATOM 789 N N . LEU A 1 98 ? 10.045 -7.775 -10.392 1.00 84.44 98 LEU A N 1
ATOM 790 C CA . LEU A 1 98 ? 10.298 -6.437 -9.886 1.00 84.44 98 LEU A CA 1
ATOM 791 C C . LEU A 1 98 ? 10.966 -6.496 -8.502 1.00 84.44 98 LEU A C 1
ATOM 793 O O . LEU A 1 98 ? 10.655 -7.380 -7.699 1.00 84.44 98 LEU A O 1
ATOM 797 N N . PRO A 1 99 ? 11.864 -5.547 -8.190 1.00 85.88 99 PRO A N 1
ATOM 798 C CA . PRO A 1 99 ? 12.385 -5.364 -6.840 1.00 85.88 99 PRO A CA 1
ATOM 799 C C . PRO A 1 99 ? 11.290 -4.760 -5.948 1.00 85.88 99 PRO A C 1
ATOM 801 O O . PRO A 1 99 ? 11.178 -3.545 -5.833 1.00 85.88 99 PRO A O 1
ATOM 804 N N . VAL A 1 100 ? 10.433 -5.603 -5.368 1.00 84.88 100 VAL A N 1
ATOM 805 C CA . VAL A 1 100 ? 9.264 -5.168 -4.587 1.00 84.88 100 VAL A CA 1
ATOM 806 C C . VAL A 1 100 ? 9.532 -5.189 -3.085 1.00 84.88 100 VAL A C 1
ATOM 808 O O . VAL A 1 100 ? 10.095 -6.153 -2.563 1.00 84.88 100 VAL A O 1
ATOM 811 N N . LEU A 1 101 ? 9.066 -4.147 -2.396 1.00 85.31 101 LEU A N 1
ATOM 812 C CA . LEU A 1 101 ? 8.980 -4.075 -0.942 1.00 85.31 101 LEU A CA 1
ATOM 813 C C . LEU A 1 101 ? 7.517 -3.933 -0.470 1.00 85.31 101 LEU A C 1
ATOM 815 O O . LEU A 1 101 ? 6.708 -3.322 -1.173 1.00 85.31 101 LEU A O 1
ATOM 819 N N . PRO A 1 102 ? 7.177 -4.469 0.719 1.00 86.19 102 PRO A N 1
ATOM 820 C CA . PRO A 1 102 ? 8.020 -5.332 1.561 1.00 86.19 102 PRO A CA 1
ATOM 821 C C . PRO A 1 102 ? 8.292 -6.693 0.898 1.00 86.19 102 PRO A C 1
ATOM 823 O O . PRO A 1 102 ? 7.542 -7.136 0.029 1.00 86.19 102 PRO A O 1
ATOM 826 N N . ARG A 1 103 ? 9.358 -7.391 1.303 1.00 86.19 103 ARG A N 1
ATOM 827 C CA . ARG A 1 103 ? 9.821 -8.641 0.663 1.00 86.19 103 ARG A CA 1
ATOM 828 C C . ARG A 1 103 ? 8.765 -9.750 0.657 1.00 86.19 103 ARG A C 1
ATOM 830 O O . ARG A 1 103 ? 8.753 -10.590 -0.243 1.00 86.19 103 ARG A O 1
ATOM 837 N N . GLY A 1 104 ? 7.860 -9.744 1.638 1.00 88.06 104 GLY A N 1
ATOM 838 C CA . GLY A 1 104 ? 6.725 -10.668 1.711 1.00 88.06 104 GLY A CA 1
ATOM 839 C C . GLY A 1 104 ? 5.665 -10.457 0.622 1.00 88.06 104 GLY A C 1
ATOM 840 O O . GLY A 1 104 ? 4.929 -11.394 0.308 1.00 88.06 104 GLY A O 1
ATOM 841 N N . LEU A 1 105 ? 5.612 -9.275 -0.006 1.00 87.81 105 LEU A N 1
ATOM 842 C CA . LEU A 1 105 ? 4.531 -8.881 -0.911 1.00 87.81 105 LEU A CA 1
ATOM 843 C C . LEU A 1 105 ? 4.465 -9.763 -2.158 1.00 87.81 105 LEU A C 1
ATOM 845 O O . LEU A 1 105 ? 3.395 -10.245 -2.515 1.00 87.81 105 LEU A O 1
ATOM 849 N N . THR A 1 106 ? 5.602 -10.062 -2.787 1.00 87.31 106 THR A N 1
ATOM 850 C CA . THR A 1 106 ? 5.642 -10.934 -3.974 1.00 87.31 106 THR A CA 1
ATOM 851 C C . THR A 1 106 ? 5.076 -12.322 -3.688 1.00 87.31 106 THR A C 1
ATOM 853 O O . THR A 1 106 ? 4.367 -12.884 -4.522 1.00 87.31 106 THR A O 1
ATOM 856 N N . LYS A 1 107 ? 5.386 -12.892 -2.516 1.00 88.12 107 LYS A N 1
ATOM 857 C CA . LYS A 1 107 ? 4.857 -14.200 -2.117 1.00 88.12 107 LYS A CA 1
ATOM 858 C C . LYS A 1 107 ? 3.355 -14.109 -1.853 1.00 88.12 107 LYS A C 1
ATOM 860 O O . LYS A 1 107 ? 2.609 -14.903 -2.415 1.00 88.12 107 LYS A O 1
ATOM 865 N N . PHE A 1 108 ? 2.923 -13.122 -1.071 1.00 88.50 108 PHE A N 1
ATOM 866 C CA . PHE A 1 108 ? 1.506 -12.903 -0.791 1.00 88.50 108 PHE A CA 1
ATOM 867 C C . PHE A 1 108 ? 0.684 -12.754 -2.080 1.00 88.50 108 PHE A C 1
ATOM 869 O O . PHE A 1 108 ? -0.297 -13.466 -2.265 1.00 88.50 108 PHE A O 1
ATOM 876 N N . MET A 1 109 ? 1.120 -11.915 -3.025 1.00 85.31 109 MET A N 1
ATOM 877 C CA . MET A 1 109 ? 0.372 -11.668 -4.267 1.00 85.31 109 MET A CA 1
ATOM 878 C C . MET A 1 109 ? 0.275 -12.902 -5.176 1.00 85.31 109 MET A C 1
ATOM 880 O O . MET A 1 109 ? -0.702 -13.037 -5.912 1.00 85.31 109 MET A O 1
ATOM 884 N N . LYS A 1 110 ? 1.250 -13.822 -5.121 1.00 82.12 110 LYS A N 1
ATOM 885 C CA . LYS A 1 110 ? 1.151 -15.126 -5.801 1.00 82.12 110 LYS A CA 1
ATOM 886 C C . LYS A 1 110 ? 0.091 -16.017 -5.167 1.00 82.12 110 LYS A C 1
ATOM 888 O O . LYS A 1 110 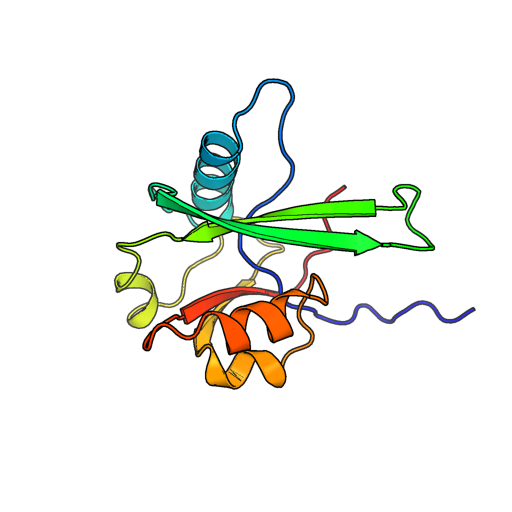? -0.674 -16.642 -5.895 1.00 82.12 110 LYS A O 1
ATOM 893 N N . ASP A 1 111 ? 0.067 -16.067 -3.838 1.00 83.44 111 ASP A N 1
ATOM 894 C CA . ASP A 1 111 ? -0.825 -16.938 -3.069 1.00 83.44 111 ASP A CA 1
ATOM 895 C C . ASP A 1 111 ? -2.279 -16.413 -3.099 1.00 83.44 111 ASP A C 1
ATOM 897 O O . ASP A 1 111 ? -3.225 -17.194 -3.164 1.00 83.44 111 ASP A O 1
ATOM 901 N N . TYR A 1 112 ? -2.467 -15.089 -3.117 1.00 78.81 112 TYR A N 1
ATOM 902 C CA . TYR A 1 112 ? -3.772 -14.421 -3.034 1.00 78.81 112 TYR A CA 1
ATOM 903 C C . TYR A 1 112 ? -4.643 -14.547 -4.306 1.00 78.81 112 TYR A C 1
ATOM 905 O O . TYR A 1 112 ? -5.828 -14.227 -4.255 1.00 78.81 112 TYR A O 1
ATOM 913 N N . GLN A 1 113 ? -4.076 -15.013 -5.433 1.00 64.00 113 GLN A N 1
ATOM 914 C CA . GLN A 1 113 ? -4.711 -15.300 -6.738 1.00 64.00 113 GLN A CA 1
ATOM 915 C C . GLN A 1 113 ? -6.218 -14.953 -6.867 1.00 64.00 113 GLN A C 1
ATOM 917 O O . GLN A 1 113 ? -7.090 -15.822 -6.838 1.00 64.00 113 GLN A O 1
ATOM 922 N N . GLN A 1 114 ? -6.526 -13.677 -7.131 1.00 55.34 114 GLN A N 1
ATOM 923 C CA . GLN A 1 114 ? -7.781 -13.280 -7.779 1.00 55.34 114 GLN A CA 1
ATOM 924 C C . GLN A 1 114 ? -7.470 -12.711 -9.167 1.00 55.34 114 GLN A C 1
ATOM 926 O O . GLN A 1 114 ? -6.583 -11.880 -9.333 1.00 55.34 114 GLN A O 1
ATOM 931 N N . GLN A 1 115 ? -8.158 -13.236 -10.181 1.00 47.81 115 GLN A N 1
ATOM 932 C CA . GLN A 1 115 ? -7.696 -13.375 -11.570 1.00 47.81 115 GLN A CA 1
ATOM 933 C C . GLN A 1 115 ? -7.370 -12.099 -12.364 1.00 47.81 115 GLN A C 1
ATOM 935 O O . GLN A 1 115 ? -6.882 -12.234 -13.480 1.00 47.81 115 GLN A O 1
ATOM 940 N N . LEU A 1 116 ? -7.571 -10.890 -11.845 1.00 47.84 116 LEU A N 1
ATOM 941 C CA . LEU A 1 116 ? -7.227 -9.642 -12.536 1.00 47.84 116 LEU A CA 1
ATOM 942 C C . LEU A 1 116 ? -6.923 -8.558 -11.499 1.00 47.84 116 LEU A C 1
ATOM 944 O O . LEU A 1 116 ? -7.766 -7.723 -11.188 1.00 47.84 116 LEU A O 1
ATOM 948 N N . GLY A 1 117 ? -5.728 -8.597 -10.920 1.00 50.41 117 GLY A N 1
ATOM 949 C CA . GLY A 1 117 ? -5.228 -7.499 -10.103 1.00 50.41 117 GLY A CA 1
ATOM 950 C C . GLY A 1 117 ? -4.148 -6.753 -10.861 1.00 50.41 117 GLY A C 1
ATOM 951 O O . GLY A 1 117 ? -3.226 -7.364 -11.409 1.00 50.41 117 GLY A O 1
ATOM 952 N N . TYR A 1 118 ? -4.268 -5.436 -10.883 1.00 53.44 118 TYR A N 1
ATOM 953 C CA . TYR A 1 118 ? -3.162 -4.574 -11.233 1.00 53.44 118 TYR A CA 1
ATOM 954 C C . TYR A 1 118 ? -2.722 -3.842 -9.988 1.00 53.44 118 TYR A C 1
ATOM 956 O O . TYR A 1 118 ? -3.535 -3.502 -9.130 1.00 53.44 118 TYR A O 1
ATOM 964 N N . ILE A 1 119 ? -1.426 -3.620 -9.895 1.00 58.38 119 ILE A N 1
ATOM 965 C CA . ILE A 1 119 ? -0.833 -2.961 -8.753 1.00 58.38 119 ILE A CA 1
ATOM 966 C C . ILE A 1 119 ? -0.325 -1.611 -9.208 1.00 58.38 119 ILE A C 1
ATOM 968 O O . ILE A 1 119 ? 0.410 -1.547 -10.187 1.00 58.38 119 ILE A O 1
ATOM 972 N N . CYS A 1 120 ? -0.728 -0.557 -8.507 1.00 55.34 120 CYS A N 1
ATOM 973 C CA . CYS A 1 120 ? -0.160 0.769 -8.659 1.00 55.34 120 CYS A CA 1
ATOM 974 C C . CYS A 1 120 ? 1.160 0.793 -7.883 1.00 55.34 120 CYS A C 1
ATOM 976 O O . CYS A 1 120 ? 1.159 0.568 -6.680 1.00 55.34 120 CYS A O 1
ATOM 978 N N . MET A 1 121 ? 2.286 0.947 -8.569 1.00 62.19 121 MET A N 1
ATOM 979 C CA . MET A 1 121 ? 3.599 0.787 -7.952 1.00 62.19 121 MET A CA 1
ATOM 980 C C . MET A 1 121 ? 4.389 2.087 -7.989 1.00 62.19 121 MET A C 1
ATOM 982 O O . MET A 1 121 ? 4.598 2.606 -9.083 1.00 62.19 121 MET A O 1
ATOM 986 N N . MET A 1 122 ? 4.851 2.553 -6.827 1.00 59.44 122 MET A N 1
ATOM 987 C CA . MET A 1 122 ? 5.725 3.722 -6.687 1.00 59.44 122 MET A CA 1
ATOM 988 C C . MET A 1 122 ? 7.149 3.406 -7.146 1.00 59.44 122 MET A C 1
ATOM 990 O O . MET A 1 122 ? 7.724 2.428 -6.680 1.00 59.44 122 MET A O 1
ATOM 994 N N . GLN A 1 123 ? 7.743 4.226 -8.013 1.00 53.22 123 GLN A N 1
ATOM 995 C CA . GLN A 1 123 ? 9.179 4.203 -8.302 1.00 53.22 123 GLN A CA 1
ATOM 996 C C . GLN A 1 123 ? 9.849 5.455 -7.714 1.00 53.22 123 GLN A C 1
ATOM 998 O O . GLN A 1 123 ? 9.489 6.567 -8.084 1.00 53.22 123 GLN A O 1
ATOM 1003 N N . ASP A 1 124 ? 10.862 5.219 -6.869 1.00 53.00 124 ASP A N 1
ATOM 1004 C CA . ASP A 1 124 ? 11.692 6.190 -6.117 1.00 53.00 124 ASP A CA 1
ATOM 1005 C C . ASP A 1 124 ? 11.169 6.650 -4.742 1.00 53.00 124 ASP A C 1
ATOM 1007 O O . ASP A 1 124 ? 11.347 7.789 -4.310 1.00 53.00 124 ASP A O 1
ATOM 1011 N N . GLY A 1 125 ? 10.606 5.709 -3.982 1.00 44.09 125 GLY A N 1
ATOM 1012 C CA . GLY A 1 125 ? 10.439 5.899 -2.548 1.00 44.09 125 GLY A CA 1
ATOM 1013 C C . GLY A 1 125 ? 11.800 5.894 -1.850 1.00 44.09 125 GLY A C 1
ATOM 1014 O O . GLY A 1 125 ? 12.344 4.844 -1.521 1.00 44.09 125 GLY A O 1
ATOM 1015 N N . THR A 1 126 ? 12.348 7.051 -1.495 1.00 44.97 126 THR A N 1
ATOM 1016 C CA . THR A 1 126 ? 13.073 7.078 -0.217 1.00 44.97 126 THR A CA 1
ATOM 1017 C C . THR A 1 126 ? 11.997 6.726 0.802 1.00 44.97 126 THR A C 1
ATOM 1019 O O . THR A 1 126 ? 11.119 7.556 0.975 1.00 44.97 126 THR A O 1
ATOM 1022 N N . ILE A 1 127 ? 11.958 5.490 1.338 1.00 41.31 127 ILE A N 1
ATOM 1023 C CA . ILE A 1 127 ? 10.910 5.070 2.298 1.00 41.31 127 ILE A CA 1
ATOM 1024 C C . ILE A 1 127 ? 10.744 6.214 3.300 1.00 41.31 127 ILE A C 1
ATOM 1026 O O . ILE A 1 127 ? 11.694 6.496 4.038 1.00 41.31 127 ILE A O 1
ATOM 1030 N N . CYS A 1 128 ? 9.613 6.917 3.219 1.00 35.28 128 CYS A N 1
ATOM 1031 C CA . CYS A 1 128 ? 9.333 8.059 4.069 1.00 35.28 128 CYS A CA 1
ATOM 1032 C C . CYS A 1 128 ? 9.293 7.547 5.508 1.00 35.28 128 CYS A C 1
ATOM 1034 O O . CYS A 1 128 ? 8.658 6.532 5.799 1.00 35.28 128 CYS A O 1
ATOM 1036 N N . SER A 1 129 ? 10.094 8.202 6.344 1.00 35.56 129 SER A N 1
ATOM 1037 C CA . SER A 1 129 ? 10.200 7.997 7.789 1.00 35.56 129 SER A CA 1
ATOM 1038 C C . SER A 1 129 ? 8.887 8.255 8.505 1.00 35.56 129 SER A C 1
ATOM 1040 O O . SER A 1 129 ? 8.255 9.268 8.128 1.00 35.56 129 SER A O 1
#

Sequence (129 aa):
MTWLPREHFFCLPGGGLEVGESLKACLKRELQEELGLYAEPEQLVECLEEHYTDRGHPYQEFFLFRVEGLTSLLEQAPISNEPQLQFRVVPIAEISNLPVLPRGLTKFMKDYQQQLGYICMMQDGTICS

Secondary structure (DSSP, 8-state):
---------EE-S--PPPTT--HHHHHHHHHHHHH-----EEEEEEEEEEE-SSSS--EEEEEEEEE---GGGGTSPPPPSSTT-EEEEEEGGGGGGS-BSSTTHHHHHHHT--S--EEEEEE------

Foldseek 3Di:
DDDPPLDWAKEFFFADADDPHDPQRRSQVRCCQWFVDRWGFDDFDDWDKAADPPDVPRIDIDTDTDIDDCVVCVVPPTDTPDPQWDWDWAWLVCNVVGRYPPPCVNVSSVVVDDPTGTGTITTRDPRDD

Radius of gyration: 14.54 Å; chains: 1; bounding box: 44×32×36 Å

pLDDT: mean 78.52, std 16.98, range [29.95, 97.06]